Protein AF-A0A928ZXL6-F1 (afdb_monomer)

Radius of gyration: 14.51 Å; Cα contacts (8 Å, |Δi|>4): 80; chains: 1; bounding box: 28×19×43 Å

pLDDT: mean 93.59, std 9.76, range [56.0, 98.75]

Solvent-accessible surface area (backbone atoms only — not comparable to full-atom values): 4370 Å² total; per-residue (Å²): 109,72,66,62,52,33,37,50,47,6,29,52,47,18,66,73,73,40,92,59,24,90,81,57,72,41,62,61,55,67,52,27,30,74,75,69,74,30,36,60,41,60,86,42,72,66,49,44,67,71,41,51,54,50,48,52,55,54,49,36,54,51,30,52,78,70,71,43,91,59,82,84,73,90,132

Organism: NCBI:txid1828722

Sequence (75 aa):
KKINRDIQAGVDLCKKECEYFSVCGGGAPSNKYFENGSFASSETMYCRYTKKILTDIVLAELEENLGLNTPYLPN

Foldseek 3Di:
DVQVVQLVLQLVVCVVPPPQCVPDSRHDLVQCCVAVVTSNHGDGVCCVVPGVVVVLVVVCVVCVVVVNDDDRDRD

Secondary structure (DSSP, 8-state):
-HHHHHHHHHHHHHHHH-TTHHHHTT--HHHHHHHHS-SS----HHHIIIIIHHHHHHHHHHHHHTT--------

InterPro domains:
  IPR013785 Aldolase-type TIM barrel [G3DSA:3.20.20.70] (1-65)

Mean predicted aligned error: 3.73 Å

Structure (mmCIF, N/CA/C/O backbone):
data_AF-A0A928ZXL6-F1
#
_entry.id   AF-A0A928ZXL6-F1
#
loop_
_atom_site.group_PDB
_atom_site.id
_atom_site.type_symbol
_atom_site.label_atom_id
_atom_site.label_alt_id
_atom_site.label_comp_id
_atom_site.label_asym_id
_atom_site.label_entity_id
_atom_site.label_seq_id
_atom_site.pdbx_PDB_ins_code
_atom_site.Cartn_x
_atom_site.Cartn_y
_atom_site.Cartn_z
_atom_site.occupancy
_atom_site.B_iso_or_equiv
_atom_site.auth_seq_id
_atom_site.auth_comp_id
_atom_site.auth_asym_id
_atom_site.auth_atom_id
_atom_site.pdbx_PDB_model_num
ATOM 1 N N . LYS A 1 1 ? -12.345 -6.339 18.791 1.00 83.44 1 LYS A N 1
ATOM 2 C CA . LYS A 1 1 ? -12.193 -4.985 19.406 1.00 83.44 1 LYS A CA 1
ATOM 3 C C . LYS A 1 1 ? -12.269 -3.921 18.303 1.00 83.44 1 LYS A C 1
ATOM 5 O O . LYS A 1 1 ? -11.936 -4.267 17.178 1.00 83.44 1 LYS A O 1
ATOM 10 N N . LYS A 1 2 ? -12.684 -2.671 18.590 1.00 93.56 2 LYS A N 1
ATOM 11 C CA . LYS A 1 2 ? -12.858 -1.597 17.577 1.00 93.56 2 LYS A CA 1
ATOM 12 C C . LYS A 1 2 ? -11.620 -1.397 16.691 1.00 93.56 2 LYS A C 1
ATOM 14 O O . LYS A 1 2 ? -11.751 -1.443 15.481 1.00 93.56 2 LYS A O 1
ATOM 19 N N . ILE A 1 3 ? -10.433 -1.315 17.296 1.00 96.81 3 ILE A N 1
ATOM 20 C CA . ILE A 1 3 ? -9.155 -1.131 16.584 1.00 96.81 3 ILE A CA 1
ATOM 21 C C . ILE A 1 3 ? -8.957 -2.173 15.477 1.00 96.81 3 ILE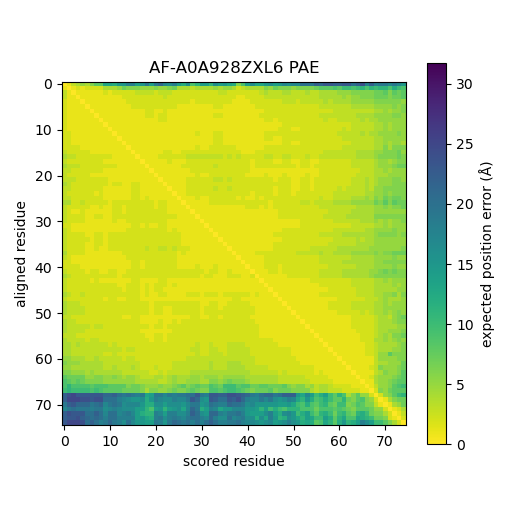 A C 1
ATOM 23 O O . ILE A 1 3 ? -8.683 -1.817 14.344 1.00 96.81 3 ILE A O 1
ATOM 27 N N . ASN A 1 4 ? -9.141 -3.460 15.779 1.00 98.12 4 ASN A N 1
ATOM 28 C CA . ASN A 1 4 ? -8.945 -4.521 14.789 1.00 98.12 4 ASN A CA 1
ATOM 29 C C . ASN A 1 4 ? -9.945 -4.426 13.618 1.00 98.12 4 ASN A C 1
ATOM 31 O O . ASN A 1 4 ? -9.560 -4.690 12.486 1.00 98.12 4 ASN A O 1
ATOM 35 N N . ARG A 1 5 ? -11.185 -3.979 13.869 1.00 98.25 5 ARG A N 1
ATOM 36 C CA . ARG A 1 5 ? -12.156 -3.720 12.793 1.00 98.25 5 ARG A CA 1
ATOM 37 C C . ARG A 1 5 ? -11.728 -2.551 11.912 1.00 98.25 5 ARG A C 1
ATOM 39 O O . ARG A 1 5 ? -11.803 -2.673 10.698 1.00 98.25 5 ARG A O 1
ATOM 46 N N . ASP A 1 6 ? -11.254 -1.461 12.511 1.00 98.31 6 ASP A N 1
ATOM 47 C CA . ASP A 1 6 ? -10.796 -0.289 11.756 1.00 98.31 6 ASP A CA 1
ATOM 48 C C . ASP A 1 6 ? -9.547 -0.632 10.920 1.00 98.31 6 ASP A C 1
ATOM 50 O O . ASP A 1 6 ? -9.437 -0.213 9.772 1.00 98.31 6 ASP A O 1
ATOM 54 N N . ILE A 1 7 ? -8.642 -1.461 11.458 1.00 98.62 7 ILE A N 1
ATOM 55 C CA . ILE A 1 7 ? -7.490 -1.995 10.715 1.00 98.62 7 ILE A CA 1
ATOM 56 C C . ILE A 1 7 ? -7.954 -2.823 9.515 1.00 98.62 7 ILE A C 1
ATOM 58 O O . ILE A 1 7 ? -7.474 -2.597 8.406 1.00 98.62 7 ILE A O 1
ATOM 62 N N . GLN A 1 8 ? -8.891 -3.754 9.717 1.00 98.62 8 GLN A N 1
ATOM 63 C CA . GLN A 1 8 ? -9.397 -4.588 8.627 1.00 98.62 8 GLN A CA 1
ATOM 64 C C . GLN A 1 8 ? -10.101 -3.748 7.555 1.00 98.62 8 GLN A C 1
ATOM 66 O O . GLN A 1 8 ? -9.850 -3.952 6.374 1.00 98.62 8 GLN A O 1
ATOM 71 N N . ALA A 1 9 ? -10.883 -2.740 7.953 1.00 98.62 9 ALA A N 1
ATOM 72 C CA . ALA A 1 9 ? -11.498 -1.805 7.014 1.00 98.62 9 ALA A CA 1
ATOM 73 C C . ALA A 1 9 ? -10.446 -1.068 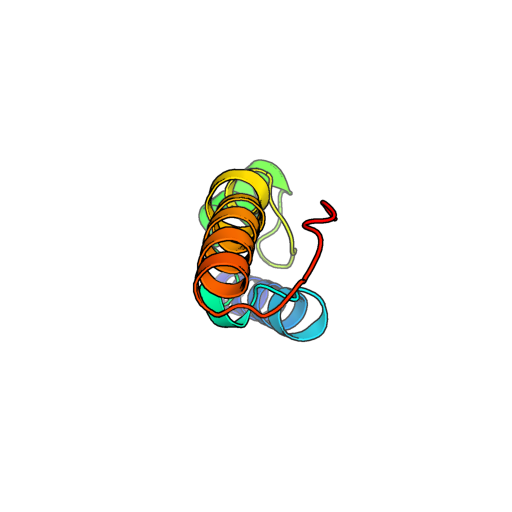6.166 1.00 98.62 9 ALA A C 1
ATOM 75 O O . ALA A 1 9 ? -10.615 -0.931 4.958 1.00 98.62 9 ALA A O 1
ATOM 76 N N . GLY A 1 10 ? -9.327 -0.648 6.764 1.00 98.56 10 GLY A N 1
ATOM 77 C CA . GLY A 1 10 ? -8.211 -0.059 6.021 1.00 98.56 10 GLY A CA 1
ATOM 78 C C . GLY A 1 10 ? -7.539 -1.035 5.050 1.00 98.56 10 GLY A C 1
ATOM 79 O O . GLY A 1 10 ? -7.112 -0.630 3.969 1.00 98.56 10 GLY A O 1
ATOM 80 N N . VAL A 1 11 ? -7.418 -2.314 5.416 1.00 98.75 11 VAL A N 1
ATOM 81 C CA . VAL A 1 11 ? -6.904 -3.365 4.518 1.00 98.75 11 VAL A CA 1
ATOM 82 C C . VAL A 1 11 ? -7.868 -3.592 3.352 1.00 98.75 11 VAL A C 1
ATOM 84 O O . VAL A 1 11 ? -7.421 -3.655 2.208 1.00 98.75 11 VAL A O 1
ATOM 87 N N . ASP A 1 12 ? -9.172 -3.647 3.619 1.00 98.69 12 ASP A N 1
ATOM 88 C CA . ASP A 1 12 ? -10.209 -3.856 2.606 1.00 98.69 12 ASP A CA 1
ATOM 89 C C . ASP A 1 12 ? -10.291 -2.681 1.618 1.00 98.69 12 ASP A C 1
ATOM 91 O O . ASP A 1 12 ? -10.450 -2.905 0.418 1.00 98.69 12 ASP A O 1
ATOM 95 N N . LEU A 1 13 ? -10.104 -1.442 2.094 1.00 98.44 13 LEU A N 1
ATOM 96 C CA . LEU A 1 13 ? -9.948 -0.264 1.232 1.00 98.44 13 LEU A CA 1
ATOM 97 C C . LEU A 1 13 ? -8.761 -0.438 0.280 1.00 98.44 13 LEU A C 1
ATOM 99 O O . LEU A 1 13 ? -8.940 -0.391 -0.934 1.00 98.44 13 LEU A O 1
ATOM 103 N N . CYS A 1 14 ? -7.572 -0.755 0.808 1.00 98.44 14 CYS A N 1
ATOM 104 C CA . CYS A 1 14 ? -6.403 -1.008 -0.036 1.00 98.44 14 CYS A CA 1
ATOM 105 C C . CYS A 1 14 ? -6.631 -2.155 -1.028 1.00 98.44 14 CYS A C 1
ATOM 107 O O . CYS A 1 14 ? -6.210 -2.045 -2.172 1.00 98.44 14 CYS A O 1
ATOM 109 N N . LYS A 1 15 ? -7.307 -3.236 -0.625 1.00 98.50 15 LYS A N 1
ATOM 110 C CA . LYS A 1 15 ? -7.629 -4.359 -1.517 1.00 98.50 15 LYS A CA 1
ATOM 111 C C . LYS A 1 15 ? -8.536 -3.945 -2.677 1.00 98.50 15 LYS A C 1
ATOM 113 O O . LYS A 1 15 ? -8.442 -4.526 -3.753 1.00 98.50 15 L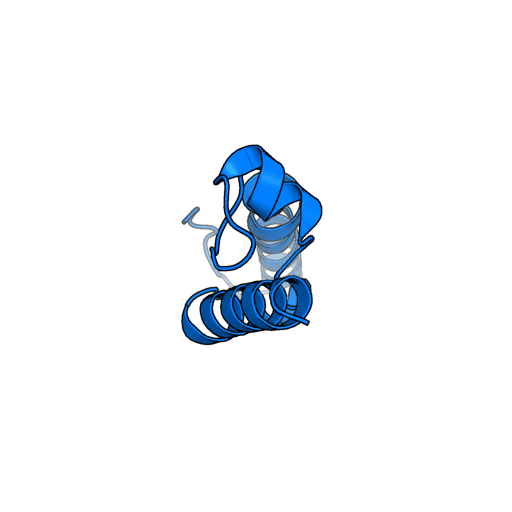YS A O 1
ATOM 118 N N . LYS A 1 16 ? -9.432 -2.984 -2.445 1.00 98.31 16 LYS A N 1
ATOM 119 C CA . LYS A 1 16 ? -10.393 -2.506 -3.440 1.00 98.31 16 LYS A CA 1
ATOM 120 C C . LYS A 1 16 ? -9.774 -1.535 -4.447 1.00 98.31 16 LYS A C 1
ATOM 122 O O . LYS A 1 16 ? -10.199 -1.542 -5.596 1.00 98.31 16 LYS A O 1
ATOM 127 N N . GLU A 1 17 ? -8.835 -0.692 -4.021 1.00 96.31 17 GLU A N 1
ATOM 128 C CA . GLU A 1 17 ? -8.419 0.478 -4.817 1.00 96.31 17 GLU A CA 1
ATOM 129 C C . GLU A 1 17 ? -6.914 0.594 -5.093 1.00 96.31 17 GLU A C 1
ATOM 131 O O . GLU A 1 17 ? -6.521 1.386 -5.940 1.00 96.31 17 GLU A O 1
ATOM 136 N N . CYS A 1 18 ? -6.056 -0.163 -4.401 1.00 97.50 18 CYS A N 1
ATOM 137 C CA . CYS A 1 18 ? -4.607 -0.054 -4.565 1.00 97.50 18 CYS A CA 1
ATOM 138 C C . CYS A 1 18 ? -4.073 -1.147 -5.496 1.00 97.50 18 CYS A C 1
ATOM 140 O O . CYS A 1 18 ? -4.069 -2.326 -5.139 1.00 97.50 18 CYS A O 1
ATOM 142 N N . GLU A 1 19 ? -3.521 -0.748 -6.640 1.00 96.56 19 GLU A N 1
ATOM 143 C CA . GLU A 1 19 ? -2.892 -1.648 -7.623 1.00 96.56 19 GLU A CA 1
ATOM 144 C C . GLU A 1 19 ? -1.720 -2.450 -7.026 1.00 96.56 19 GLU A C 1
ATOM 146 O O . GLU A 1 19 ? -1.449 -3.581 -7.415 1.00 96.56 19 GLU A O 1
ATOM 151 N N . TYR A 1 20 ? -1.087 -1.909 -5.982 1.00 97.56 20 TYR A N 1
ATOM 152 C CA . TYR A 1 20 ? 0.054 -2.500 -5.277 1.00 97.56 20 TYR A CA 1
ATOM 153 C C . TYR A 1 20 ? -0.348 -3.406 -4.103 1.00 97.56 20 TYR A C 1
ATOM 155 O O . TYR A 1 20 ? 0.496 -3.795 -3.284 1.00 97.56 20 T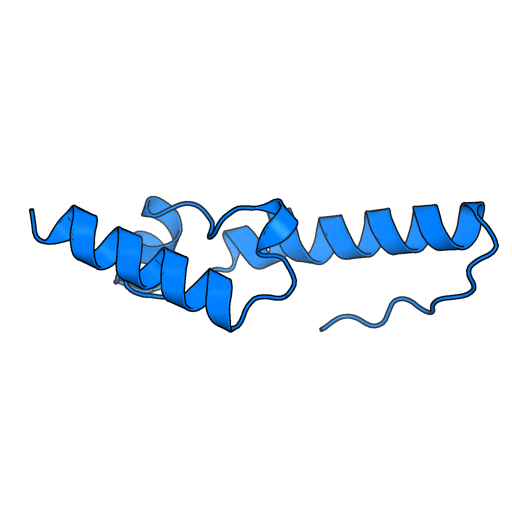YR A O 1
ATOM 163 N N . PHE A 1 21 ? -1.639 -3.724 -3.949 1.00 98.25 21 PHE A N 1
ATOM 164 C CA . PHE A 1 21 ? -2.114 -4.542 -2.832 1.00 98.25 21 PHE A CA 1
ATOM 165 C C . PHE A 1 21 ? -1.456 -5.926 -2.803 1.00 98.25 21 PHE A C 1
ATOM 167 O O . PHE A 1 21 ? -1.089 -6.398 -1.727 1.00 98.25 21 PHE A O 1
ATOM 174 N N . SER A 1 22 ? -1.244 -6.546 -3.966 1.00 97.69 22 SER A N 1
ATOM 175 C CA . SER A 1 22 ? -0.577 -7.850 -4.088 1.00 97.69 22 SER A CA 1
ATOM 176 C C . SER A 1 22 ? 0.858 -7.848 -3.547 1.00 97.69 22 SER A C 1
ATOM 178 O O . SER A 1 22 ? 1.336 -8.884 -3.094 1.00 97.69 22 SER A O 1
ATOM 180 N N . VAL A 1 23 ? 1.522 -6.688 -3.529 1.00 96.88 23 VAL A N 1
ATOM 181 C CA . VAL A 1 23 ? 2.903 -6.538 -3.051 1.00 96.88 23 VAL A CA 1
ATOM 182 C C . VAL A 1 23 ? 2.974 -6.347 -1.536 1.00 96.88 23 VAL A C 1
ATOM 184 O O . VAL A 1 23 ? 3.893 -6.844 -0.888 1.00 96.88 23 VAL A O 1
ATOM 187 N N . CYS A 1 24 ? 2.037 -5.596 -0.946 1.00 97.19 24 CYS A N 1
ATOM 188 C CA . CYS A 1 24 ? 2.156 -5.144 0.448 1.00 97.19 24 CYS A CA 1
ATOM 189 C C . CYS A 1 24 ? 1.024 -5.579 1.389 1.00 97.19 24 CYS A C 1
ATOM 191 O O . CYS A 1 24 ? 1.129 -5.352 2.595 1.00 97.19 24 CYS A O 1
ATOM 193 N N . GLY A 1 25 ? -0.068 -6.144 0.871 1.00 97.62 25 GLY A N 1
ATOM 194 C CA . GLY A 1 25 ? -1.195 -6.644 1.665 1.00 97.62 25 GLY A CA 1
ATOM 195 C C . GLY A 1 25 ? -1.990 -5.578 2.428 1.00 97.62 25 GLY A C 1
ATOM 196 O O . GLY A 1 25 ? -2.721 -5.915 3.355 1.00 97.62 25 GLY A O 1
ATOM 197 N N . GLY A 1 26 ? -1.857 -4.295 2.072 1.00 97.50 26 GLY A N 1
ATOM 198 C CA . GLY A 1 26 ? -2.587 -3.192 2.713 1.00 97.50 26 GLY A CA 1
ATOM 199 C C . GLY A 1 26 ? -1.769 -2.333 3.682 1.00 97.50 26 GLY A C 1
ATOM 200 O O . GLY A 1 26 ? -2.324 -1.409 4.280 1.00 97.50 26 GLY A O 1
ATOM 201 N N . GLY A 1 27 ? -0.459 -2.576 3.791 1.00 96.62 27 GLY A N 1
ATOM 202 C CA . GLY A 1 27 ? 0.480 -1.707 4.505 1.00 96.62 27 GLY A CA 1
ATOM 203 C C . GLY A 1 27 ? 0.382 -1.764 6.035 1.00 96.62 27 GLY A C 1
ATOM 204 O O . GLY A 1 27 ? -0.410 -2.504 6.614 1.00 96.62 27 GLY A O 1
ATOM 205 N N . ALA A 1 28 ? 1.227 -0.980 6.709 1.00 97.94 28 ALA A N 1
ATOM 206 C CA . ALA A 1 28 ? 1.320 -0.977 8.167 1.00 97.94 28 ALA A CA 1
ATOM 207 C C . ALA A 1 28 ? 0.214 -0.113 8.812 1.00 97.94 28 ALA A C 1
ATOM 209 O O . ALA A 1 28 ? 0.122 1.080 8.503 1.00 97.94 28 ALA A O 1
ATOM 210 N N . PRO A 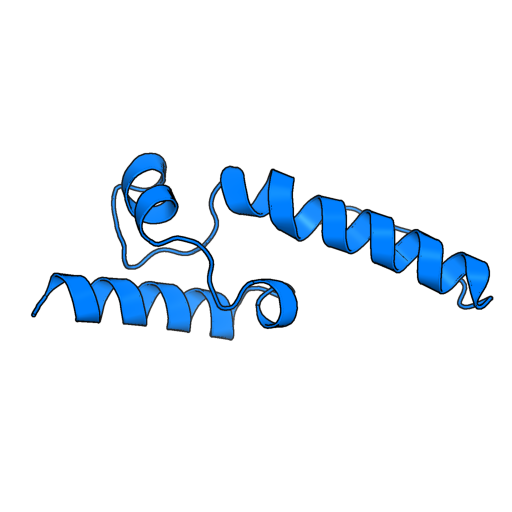1 29 ? -0.575 -0.647 9.767 1.00 97.94 29 PRO A N 1
ATOM 211 C CA . PRO A 1 29 ? -1.599 0.130 10.468 1.00 97.94 29 PRO A CA 1
ATOM 212 C C . PRO A 1 29 ? -1.058 1.340 11.235 1.00 97.94 29 PRO A C 1
ATOM 214 O O . PRO A 1 29 ? -1.741 2.357 11.333 1.00 97.94 29 PRO A O 1
ATOM 217 N N .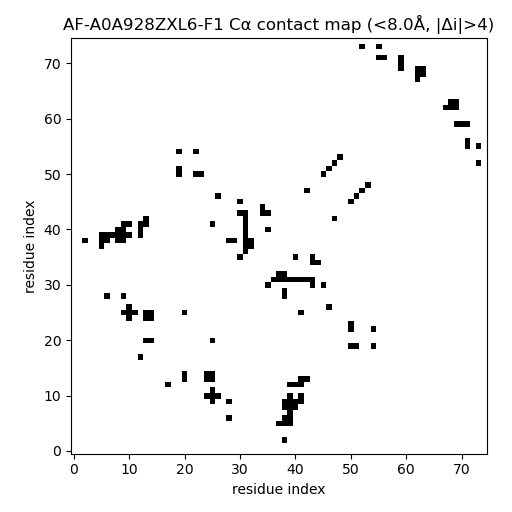 SER A 1 30 ? 0.165 1.244 11.768 1.00 98.38 30 SER A N 1
ATOM 218 C CA . SER A 1 30 ? 0.824 2.342 12.484 1.00 98.38 30 SER A CA 1
ATOM 219 C C . SER A 1 30 ? 0.969 3.578 11.605 1.00 98.38 30 SER A C 1
ATOM 221 O O . SER A 1 30 ? 0.653 4.676 12.047 1.00 98.38 30 SER A O 1
ATOM 223 N N . ASN A 1 31 ? 1.383 3.393 10.353 1.00 98.56 31 ASN A N 1
ATOM 224 C CA . ASN A 1 31 ? 1.636 4.493 9.429 1.00 98.56 31 ASN A CA 1
ATOM 225 C C . ASN A 1 31 ? 0.321 5.149 9.010 1.00 98.56 31 ASN A C 1
ATOM 227 O O . ASN A 1 31 ? 0.212 6.365 9.033 1.00 98.56 31 ASN A O 1
ATOM 231 N N . LYS A 1 32 ? -0.725 4.350 8.761 1.00 98.50 32 LYS A N 1
ATOM 232 C CA . LYS A 1 32 ? -2.078 4.865 8.497 1.00 98.50 32 LYS A CA 1
ATOM 233 C C . LYS A 1 32 ? -2.593 5.733 9.641 1.00 98.50 32 LYS A C 1
ATOM 235 O O . LYS A 1 32 ? -3.129 6.811 9.416 1.00 98.50 32 LYS A O 1
ATOM 240 N N . TYR A 1 33 ? -2.405 5.287 10.880 1.00 98.44 33 TYR A N 1
ATOM 241 C CA . TYR A 1 33 ? -2.838 6.061 12.036 1.00 98.44 33 TYR A CA 1
ATOM 242 C C . TYR A 1 33 ? -2.015 7.338 12.233 1.00 98.44 33 TYR A C 1
ATOM 244 O O . TYR A 1 33 ? -2.595 8.393 12.464 1.00 98.44 33 TYR A O 1
ATOM 252 N N . PHE A 1 34 ? -0.686 7.261 12.125 1.00 98.62 34 PHE A N 1
ATOM 253 C CA . PHE A 1 34 ? 0.186 8.425 12.310 1.00 98.62 34 PHE A CA 1
ATOM 254 C C . PHE A 1 34 ? 0.033 9.472 11.205 1.00 98.62 34 PHE A C 1
ATOM 256 O O . PHE A 1 34 ? 0.072 10.661 11.501 1.00 98.62 34 PHE A O 1
ATOM 263 N N . GLU A 1 35 ? -0.137 9.044 9.954 1.00 98.62 35 GLU A N 1
ATOM 264 C CA . GLU A 1 35 ? -0.206 9.946 8.801 1.00 98.62 35 GLU A CA 1
ATOM 265 C C . GLU A 1 35 ? -1.637 10.456 8.556 1.00 98.62 35 GLU A C 1
ATOM 267 O O . GLU A 1 35 ? -1.828 11.642 8.301 1.00 98.62 35 GLU A O 1
ATOM 272 N N . ASN A 1 36 ? -2.651 9.593 8.703 1.00 98.19 36 ASN A N 1
ATOM 273 C CA . ASN A 1 36 ? -4.035 9.904 8.317 1.00 98.19 36 ASN A CA 1
ATOM 274 C C . ASN A 1 36 ? -4.989 10.040 9.519 1.00 98.19 36 ASN A C 1
ATOM 276 O O . ASN A 1 36 ? -6.178 10.303 9.341 1.00 98.19 36 ASN A O 1
ATOM 280 N N . GLY A 1 37 ? -4.522 9.785 10.746 1.00 98.19 37 GLY A N 1
ATOM 281 C CA . GLY A 1 37 ? -5.347 9.820 11.961 1.00 98.19 37 GLY A CA 1
ATOM 282 C C . GLY A 1 37 ? -6.342 8.658 12.101 1.00 98.19 37 GLY A C 1
ATOM 283 O O . GLY A 1 37 ? -7.143 8.641 13.036 1.00 98.19 37 GLY A O 1
ATOM 284 N N . SER A 1 38 ? -6.322 7.678 11.190 1.00 97.69 38 SER A N 1
ATOM 285 C CA . SER A 1 38 ? -7.277 6.566 11.168 1.00 97.69 38 SER A CA 1
ATOM 286 C C . SER A 1 38 ? -6.657 5.278 10.633 1.00 97.69 38 SER A C 1
ATOM 288 O O . SER A 1 38 ? -6.006 5.272 9.590 1.00 97.69 38 SER A O 1
ATOM 290 N N . PHE A 1 39 ? -6.936 4.154 11.305 1.00 98.44 39 PHE A N 1
ATOM 291 C CA . PHE A 1 39 ? -6.621 2.818 10.782 1.00 98.44 39 PHE A CA 1
ATOM 292 C C . PHE A 1 39 ? -7.481 2.451 9.563 1.00 98.44 39 PHE A C 1
ATOM 294 O O . PHE A 1 39 ? -7.012 1.729 8.686 1.00 98.44 39 PHE A O 1
ATOM 301 N N . ALA A 1 40 ? -8.712 2.974 9.501 1.00 98.38 40 ALA A N 1
ATOM 302 C CA . ALA A 1 40 ? -9.667 2.765 8.414 1.00 98.38 40 ALA A CA 1
ATOM 303 C C . ALA A 1 40 ? -9.417 3.763 7.275 1.00 98.38 40 ALA A C 1
ATOM 305 O O . ALA A 1 40 ? -10.292 4.535 6.894 1.00 98.38 40 ALA A O 1
ATOM 306 N N . SER A 1 41 ? -8.181 3.789 6.792 1.00 98.38 41 SER A N 1
ATOM 307 C CA . SER A 1 41 ? -7.745 4.606 5.666 1.00 98.38 41 SER A CA 1
ATOM 308 C C . SER A 1 41 ? -6.876 3.774 4.727 1.00 98.38 41 SER A C 1
ATOM 310 O O . SER A 1 41 ? -6.407 2.679 5.070 1.00 98.38 41 SER A O 1
ATOM 312 N N . SER A 1 42 ? -6.669 4.288 3.528 1.00 97.56 42 SER A N 1
ATOM 313 C CA . SER A 1 42 ? -5.696 3.796 2.563 1.00 97.56 42 SER A CA 1
ATOM 314 C C . SER A 1 42 ? -4.650 4.868 2.303 1.00 97.56 42 SER A C 1
ATOM 316 O O . SER A 1 42 ? -4.810 5.995 2.756 1.00 97.56 42 SER A O 1
ATOM 318 N N . GLU A 1 43 ? -3.595 4.459 1.598 1.00 96.81 43 GLU A N 1
ATOM 319 C CA . GLU A 1 43 ? -2.448 5.261 1.176 1.00 96.81 43 GLU A CA 1
ATOM 320 C C . GLU A 1 43 ? -1.757 6.074 2.279 1.00 96.81 43 GLU A C 1
ATOM 322 O O . GLU A 1 43 ? -2.328 6.831 3.053 1.00 96.81 43 GLU A O 1
ATOM 327 N N . THR A 1 44 ? -0.449 5.906 2.350 1.00 98.50 44 THR A N 1
ATOM 328 C CA . THR A 1 44 ? 0.406 6.724 3.197 1.00 98.50 44 THR A CA 1
ATOM 329 C C . THR A 1 44 ? 1.662 7.068 2.409 1.00 98.50 44 THR A C 1
ATOM 331 O O . THR A 1 44 ? 2.037 6.336 1.480 1.00 98.50 44 THR A O 1
ATOM 334 N N . MET A 1 45 ? 2.350 8.146 2.769 1.00 98.25 45 MET A N 1
ATOM 335 C CA . MET A 1 45 ? 3.620 8.509 2.145 1.00 98.25 45 MET A CA 1
ATOM 336 C C . MET A 1 45 ? 4.659 7.407 2.341 1.00 98.25 45 MET A C 1
ATOM 338 O O . MET A 1 45 ? 5.418 7.114 1.417 1.00 98.25 45 MET A O 1
ATOM 342 N N . TYR A 1 46 ? 4.638 6.709 3.484 1.00 98.31 46 TYR A N 1
ATOM 343 C CA . TYR A 1 46 ? 5.484 5.532 3.674 1.00 98.31 46 TYR A CA 1
ATOM 344 C C . TYR A 1 46 ? 5.247 4.472 2.591 1.00 98.31 46 TYR A C 1
ATOM 346 O O . TYR A 1 46 ? 6.209 3.994 1.987 1.00 98.31 46 TYR A O 1
ATOM 354 N N . CYS A 1 47 ? 3.994 4.086 2.314 1.00 97.62 47 CYS A N 1
ATOM 355 C CA . CYS A 1 47 ? 3.743 3.069 1.287 1.00 97.62 47 CYS A CA 1
ATOM 356 C C . CYS A 1 47 ? 4.043 3.590 -0.130 1.00 97.62 47 CYS A C 1
ATOM 358 O O . CYS A 1 47 ? 4.552 2.823 -0.946 1.00 97.62 47 CYS A O 1
ATOM 360 N N . ARG A 1 48 ? 3.830 4.885 -0.408 1.00 97.44 48 ARG A N 1
ATOM 361 C CA . ARG A 1 48 ? 4.182 5.499 -1.699 1.00 97.44 48 ARG A CA 1
ATOM 362 C C . ARG A 1 48 ? 5.681 5.384 -1.974 1.00 97.44 48 ARG A C 1
ATOM 364 O O . ARG A 1 48 ? 6.070 4.858 -3.013 1.00 97.44 48 ARG A O 1
ATOM 371 N N . TYR A 1 49 ? 6.516 5.797 -1.021 1.00 97.56 49 TYR A N 1
ATOM 372 C CA . TYR A 1 49 ? 7.969 5.820 -1.204 1.00 97.56 49 TYR A CA 1
ATOM 373 C C . TYR A 1 49 ? 8.647 4.458 -1.066 1.00 97.56 49 TYR A C 1
ATOM 375 O O . TYR A 1 49 ? 9.660 4.221 -1.712 1.00 97.56 49 TYR A O 1
ATOM 383 N N . THR A 1 50 ? 8.118 3.558 -0.234 1.00 96.81 50 THR A N 1
ATOM 384 C CA . THR A 1 50 ? 8.802 2.284 0.075 1.00 96.81 50 THR A CA 1
ATOM 385 C C . THR A 1 50 ? 8.188 1.064 -0.600 1.00 96.81 50 THR A C 1
ATOM 387 O O . THR A 1 50 ? 8.788 -0.010 -0.562 1.00 96.81 50 THR A O 1
ATOM 390 N N . LYS A 1 51 ? 6.982 1.194 -1.164 1.00 96.44 51 LYS A N 1
ATO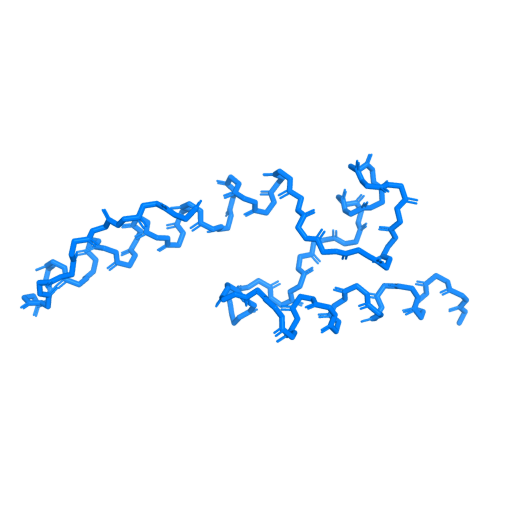M 391 C CA . LYS A 1 51 ? 6.291 0.110 -1.872 1.00 96.44 51 LYS A CA 1
ATOM 392 C C . LYS A 1 51 ? 6.038 0.504 -3.315 1.00 96.44 51 LYS A C 1
ATOM 394 O O . LYS A 1 51 ? 6.690 -0.066 -4.172 1.00 96.44 51 LYS A O 1
ATOM 399 N N . LYS A 1 52 ? 5.184 1.500 -3.569 1.00 96.50 52 LYS A N 1
ATOM 400 C CA . LYS A 1 52 ? 4.716 1.829 -4.927 1.00 96.50 52 LYS A CA 1
ATOM 401 C C . LYS A 1 52 ? 5.869 2.160 -5.882 1.00 96.50 52 LYS A C 1
ATOM 403 O O . LYS A 1 52 ? 6.144 1.383 -6.784 1.00 96.50 52 LYS A O 1
ATOM 408 N N . ILE A 1 53 ? 6.630 3.215 -5.577 1.00 96.19 53 ILE A N 1
ATOM 409 C CA . ILE A 1 53 ? 7.730 3.689 -6.438 1.00 96.19 53 ILE A CA 1
ATOM 410 C C . ILE A 1 53 ? 8.790 2.603 -6.659 1.00 96.19 53 ILE A C 1
ATOM 412 O O . ILE A 1 53 ? 9.280 2.426 -7.768 1.00 96.19 53 ILE A O 1
ATOM 416 N N . LEU A 1 54 ? 9.151 1.858 -5.611 1.00 95.88 54 LEU A N 1
ATOM 417 C CA . LEU A 1 54 ? 10.143 0.790 -5.746 1.00 95.88 54 LEU A CA 1
ATOM 418 C C . LEU A 1 54 ? 9.613 -0.383 -6.571 1.00 95.88 54 LEU A C 1
ATOM 420 O O . LEU A 1 54 ? 10.369 -0.961 -7.344 1.00 95.88 54 LEU A O 1
ATOM 424 N N . THR A 1 55 ? 8.335 -0.736 -6.417 1.00 95.69 55 THR A N 1
ATOM 425 C CA . THR A 1 55 ? 7.691 -1.743 -7.261 1.00 95.69 55 THR A CA 1
ATOM 426 C C . THR A 1 55 ? 7.717 -1.316 -8.717 1.00 95.69 55 THR A C 1
ATOM 428 O O . THR A 1 55 ? 8.115 -2.126 -9.546 1.00 95.69 55 THR A O 1
ATOM 431 N N . ASP A 1 56 ? 7.375 -0.066 -9.022 1.00 94.31 56 ASP A N 1
ATOM 432 C CA . ASP A 1 56 ? 7.362 0.394 -10.407 1.00 94.31 56 ASP A CA 1
ATOM 433 C C . ASP A 1 56 ? 8.755 0.361 -11.043 1.00 94.31 56 ASP A C 1
ATOM 435 O O . ASP A 1 56 ? 8.914 -0.150 -12.146 1.00 94.31 56 ASP A O 1
ATOM 439 N N . ILE A 1 57 ? 9.776 0.849 -10.328 1.00 93.88 57 ILE A N 1
ATOM 440 C CA . ILE A 1 57 ? 11.163 0.846 -10.817 1.00 93.88 57 ILE A CA 1
ATOM 441 C C . ILE A 1 57 ? 11.638 -0.586 -11.088 1.00 93.88 57 ILE A C 1
ATOM 443 O O . ILE A 1 57 ? 12.225 -0.854 -12.132 1.00 93.88 57 ILE A O 1
ATOM 447 N N . VAL A 1 58 ? 11.386 -1.515 -10.158 1.00 94.31 58 VAL A N 1
ATOM 448 C CA . VAL A 1 58 ? 11.811 -2.914 -10.312 1.00 94.31 58 VAL A CA 1
ATOM 449 C C . VAL A 1 58 ? 11.057 -3.602 -11.447 1.00 94.31 58 VAL A C 1
ATOM 451 O O . VAL A 1 58 ? 11.669 -4.349 -12.203 1.00 94.31 58 VAL A O 1
ATOM 454 N N . LEU A 1 59 ? 9.747 -3.374 -11.576 1.00 93.12 59 LEU A N 1
ATOM 455 C CA . LEU A 1 59 ? 8.959 -3.962 -12.658 1.00 93.12 59 LEU A CA 1
ATOM 456 C C . LEU A 1 59 ? 9.402 -3.437 -14.021 1.00 93.12 59 LEU A C 1
ATOM 458 O O . LEU A 1 59 ? 9.633 -4.251 -14.907 1.00 93.12 59 LEU A O 1
ATOM 462 N N . ALA A 1 60 ? 9.606 -2.126 -14.157 1.00 91.56 60 ALA A N 1
ATOM 463 C CA . ALA A 1 60 ? 10.077 -1.528 -15.402 1.00 91.56 60 ALA A CA 1
ATOM 464 C C . ALA A 1 60 ? 11.425 -2.122 -15.847 1.00 91.56 60 ALA A C 1
ATOM 466 O O . ALA A 1 60 ? 11.571 -2.530 -16.996 1.00 91.56 60 ALA A O 1
ATOM 467 N N . GLU A 1 61 ? 12.380 -2.254 -14.923 1.00 92.25 61 GLU A N 1
ATOM 468 C CA . GLU A 1 61 ? 13.685 -2.866 -15.203 1.00 92.25 61 GLU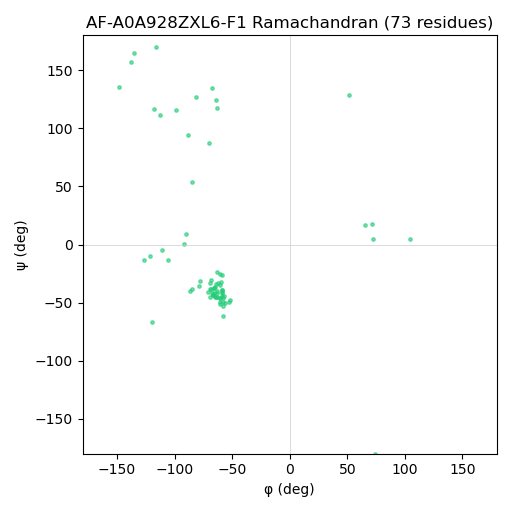 A CA 1
ATOM 469 C C . GLU A 1 61 ? 13.551 -4.346 -15.609 1.00 92.25 61 GLU A C 1
ATOM 471 O O . GLU A 1 61 ? 14.222 -4.817 -16.527 1.00 92.25 61 GLU A O 1
ATOM 476 N N . LEU A 1 62 ? 12.684 -5.115 -14.942 1.00 93.94 62 LEU A N 1
ATOM 477 C CA . LEU A 1 62 ? 12.451 -6.519 -15.295 1.00 93.94 62 LEU A CA 1
ATOM 478 C C . LEU A 1 62 ? 11.796 -6.661 -16.671 1.00 93.94 62 LEU A C 1
ATOM 480 O O . LEU A 1 62 ? 12.179 -7.540 -17.440 1.00 93.94 62 LEU A O 1
ATOM 484 N N . GLU A 1 63 ? 10.819 -5.816 -16.979 1.00 92.19 63 GLU A N 1
ATOM 485 C CA . GLU A 1 63 ? 10.119 -5.807 -18.261 1.00 92.19 63 GLU A CA 1
ATOM 486 C C . GLU A 1 63 ? 11.069 -5.448 -19.409 1.00 92.19 63 GLU A C 1
ATOM 488 O O . GLU A 1 63 ? 11.112 -6.178 -20.404 1.00 92.19 63 GLU A O 1
ATOM 493 N N . GLU A 1 64 ? 11.914 -4.426 -19.234 1.00 91.69 64 GLU A N 1
ATOM 494 C CA . GLU A 1 64 ? 12.957 -4.058 -20.198 1.00 91.69 64 GLU A CA 1
ATOM 495 C C . GLU A 1 64 ? 13.926 -5.221 -20.452 1.00 91.69 64 GLU A C 1
ATOM 497 O O . GLU A 1 64 ? 14.139 -5.616 -21.603 1.00 91.69 64 GLU A O 1
ATOM 502 N N . ASN A 1 65 ? 14.442 -5.844 -19.388 1.00 92.56 65 ASN A N 1
ATOM 503 C CA . ASN A 1 65 ? 15.354 -6.987 -19.498 1.00 92.56 65 ASN A CA 1
ATOM 504 C C . ASN A 1 65 ? 14.710 -8.220 -20.160 1.00 92.56 65 ASN A C 1
ATOM 506 O O . ASN A 1 65 ? 15.412 -9.060 -20.727 1.00 92.56 65 ASN A O 1
ATOM 510 N N . LEU A 1 66 ? 13.380 -8.336 -20.113 1.00 95.25 66 LEU A N 1
ATOM 511 C CA . LEU A 1 66 ? 12.615 -9.394 -20.777 1.00 95.25 66 LEU A CA 1
ATOM 512 C C . LEU A 1 66 ? 12.145 -9.009 -22.192 1.00 95.25 66 LEU A C 1
ATOM 514 O O . LEU A 1 66 ? 11.496 -9.819 -22.857 1.00 95.25 66 LEU A O 1
ATOM 518 N N . GLY A 1 67 ? 12.469 -7.804 -22.675 1.00 92.94 67 GLY A N 1
ATOM 519 C CA . GLY A 1 67 ? 12.035 -7.302 -23.982 1.00 92.94 67 GLY A CA 1
ATOM 520 C C . GLY A 1 67 ? 10.543 -6.953 -24.053 1.00 92.94 67 GLY A C 1
ATOM 521 O O . GLY A 1 67 ? 9.978 -6.850 -25.146 1.00 92.94 67 GLY A O 1
ATOM 522 N N . LEU A 1 68 ? 9.892 -6.782 -22.901 1.00 89.56 68 LEU A N 1
ATOM 523 C CA . LEU A 1 68 ? 8.514 -6.327 -22.771 1.00 89.56 68 LEU A CA 1
ATOM 524 C C . LEU A 1 68 ? 8.562 -4.795 -22.709 1.00 89.56 68 LEU A C 1
ATOM 526 O O . LEU A 1 68 ? 8.840 -4.212 -21.673 1.00 89.56 68 LEU A O 1
ATOM 530 N N . ASN A 1 69 ? 8.402 -4.125 -23.851 1.00 68.94 69 ASN A N 1
ATOM 531 C CA . ASN A 1 69 ? 8.526 -2.666 -23.933 1.00 68.94 69 ASN A CA 1
ATOM 532 C C . ASN A 1 69 ? 7.353 -1.958 -23.228 1.00 68.94 69 ASN A C 1
ATOM 534 O O . ASN A 1 69 ? 6.368 -1.596 -23.877 1.00 68.94 69 ASN A O 1
ATOM 538 N N . THR A 1 70 ? 7.470 -1.725 -21.923 1.00 67.12 70 THR A N 1
ATOM 539 C CA . THR A 1 70 ? 6.524 -0.933 -21.126 1.00 67.12 70 THR A CA 1
ATOM 540 C C . THR A 1 70 ? 7.208 0.347 -20.645 1.00 67.12 70 THR A C 1
ATOM 542 O O . THR A 1 70 ? 8.122 0.292 -19.825 1.00 67.12 70 THR A O 1
ATOM 545 N N . PRO A 1 71 ? 6.808 1.533 -21.141 1.00 67.81 71 PRO A N 1
ATOM 546 C CA . PRO A 1 71 ? 7.327 2.788 -20.615 1.00 67.81 71 PRO A CA 1
ATOM 547 C C . PRO A 1 71 ? 6.892 2.948 -19.156 1.00 67.81 71 PRO A C 1
ATOM 549 O O . PRO A 1 71 ? 5.692 2.937 -18.873 1.00 67.81 71 PRO A O 1
ATOM 552 N N . TYR A 1 72 ? 7.841 3.149 -18.238 1.00 69.62 72 TYR A N 1
ATOM 553 C CA . TYR A 1 72 ? 7.503 3.554 -16.876 1.00 69.62 72 TYR A CA 1
ATOM 554 C C . TYR A 1 72 ? 6.817 4.927 -16.902 1.00 69.62 72 TYR A C 1
ATOM 556 O O . TYR A 1 72 ? 7.414 5.930 -17.301 1.00 69.62 72 TYR A O 1
ATOM 564 N N . LEU A 1 73 ? 5.560 4.967 -16.462 1.00 62.72 73 LEU A N 1
ATOM 565 C CA . LEU A 1 73 ? 4.805 6.190 -16.224 1.00 62.72 73 LEU A CA 1
ATOM 566 C C . LEU A 1 73 ? 4.456 6.240 -14.731 1.00 62.72 73 LEU A C 1
ATOM 568 O O . LEU A 1 73 ? 3.751 5.353 -14.256 1.00 62.72 73 LEU A O 1
ATOM 572 N N . PRO A 1 74 ? 4.952 7.231 -13.973 1.00 59.97 74 PRO A N 1
ATOM 573 C CA . PRO A 1 74 ? 4.617 7.344 -12.561 1.00 59.97 74 PRO A CA 1
ATOM 574 C C . PRO A 1 74 ? 3.136 7.704 -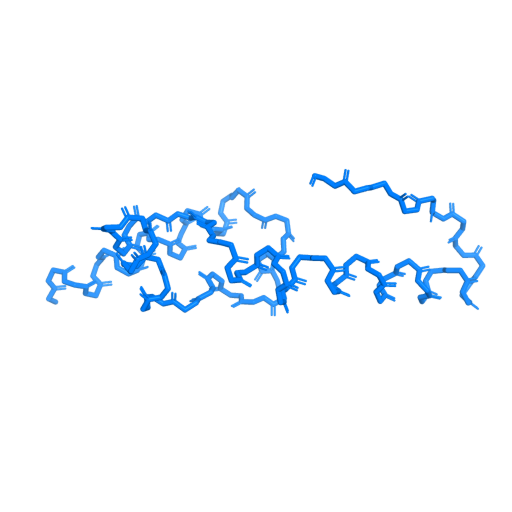12.378 1.00 59.97 74 PRO A C 1
ATOM 576 O O . PRO A 1 74 ? 2.641 8.631 -13.024 1.00 59.97 74 PRO A O 1
ATOM 579 N N . ASN A 1 75 ? 2.473 6.999 -11.456 1.00 56.00 75 ASN A N 1
ATOM 580 C CA . ASN A 1 75 ? 1.107 7.267 -10.989 1.00 56.00 75 ASN A CA 1
ATOM 581 C C . ASN A 1 75 ? 1.029 8.405 -9.946 1.00 56.00 75 ASN A C 1
ATOM 583 O O . ASN A 1 75 ? 1.849 8.466 -8.985 1.00 56.00 75 ASN A O 1
#